Protein AF-A0A7W1LPQ9-F1 (afdb_monomer)

Foldseek 3Di:
DPLLLQDDPVLLVPDPVSVVLVVLCVVLVVLVVQLSVLLRDVQLVVLLVVCLVVVHHSCLSRQCVQCVDPSNVVQCPDDPSVVSVVVSSLVSSQSSVVSVQKHWPPDKDANPPHDRGGIHTHIDHHCDVVNVVVVVVVVVVVVVVVQDPVNVVVVVVVVVVVVVVVCVVVVHDD

Secondary structure (DSSP, 8-state):
---TT---HHHHHH-TTTGGGHHHHHTTHHHHHHHHHHHHSHHHHHHHHHHHHTTS-THHHHHHHHHHSHHHHHHHTSSHHHHHHHHHHHHHHHHHHHHTTEEEEEEEEE-TT-SS-SEEEEEEEPPPHHHHHHHHHHHHHHHHHHS-HHHHHHHHHHHHHHHHHHHHHTT---

Sequence (174 aa):
MSDTSLLTREDFDTDTHAAKYRSTLDGHSIATGRLIEILNEPANEQRLIDAEIDGRPALAGVVRAVEGDDAIREILETGLAGHRFRQAVGVAVRLKMERLGWATTGTKGSVRGAGHFKKAERYARRATDVDESARARAALDAVLRIGDEDERDRTGRQLMTALADTRRREGRPF

Nearest PDB structures (foldseek):
  7kmt-assembly1_J  TM=3.743E-01  e=7.401E+00  Saccharomyces cerevisiae
  7w56-assembly1_R  TM=2.170E-01  e=4.427E+00  Homo sapiens

Solvent-accessible surface area (backbone atoms only — not comparable to full-atom values): 9612 Å² total; per-residue (Å²): 131,83,69,72,56,61,59,55,73,62,58,44,76,70,34,78,82,39,52,86,38,42,70,60,40,65,77,34,47,68,32,43,50,52,50,42,52,51,61,54,35,68,72,35,43,51,26,26,53,50,20,36,75,73,75,36,12,30,60,49,41,36,42,63,62,52,61,62,36,66,65,39,32,62,43,59,73,38,69,72,66,12,54,51,46,54,51,44,52,54,49,50,52,49,54,36,40,43,47,69,45,31,38,78,67,90,43,70,34,64,26,72,94,49,95,87,47,63,61,36,59,29,62,42,74,52,77,47,71,64,58,51,51,49,50,53,49,52,50,52,56,48,56,66,62,69,53,51,70,69,54,52,53,49,52,51,51,52,50,54,50,52,50,52,52,51,31,55,75,70,73,42,88,133

Radius of gyration: 27.59 Å; Cα contacts (8 Å, |Δi|>4): 197; chains: 1; bounding box: 49×52×78 Å

pLDDT: mean 87.94, std 12.02, range [38.97, 98.38]

Structure (mmCIF, N/CA/C/O backbone):
data_AF-A0A7W1LPQ9-F1
#
_entry.id   AF-A0A7W1LPQ9-F1
#
loop_
_atom_site.group_PDB
_atom_site.id
_atom_site.type_symbol
_atom_site.label_atom_id
_atom_site.label_alt_id
_atom_site.label_comp_id
_atom_site.label_asym_id
_atom_site.label_entity_id
_atom_site.label_seq_id
_atom_site.pdbx_PDB_ins_code
_atom_site.Cartn_x
_atom_site.Cartn_y
_atom_site.Cartn_z
_atom_site.occupancy
_atom_site.B_iso_or_equiv
_atom_site.auth_seq_id
_atom_site.auth_comp_id
_atom_site.auth_asym_id
_atom_site.auth_atom_id
_atom_site.pdbx_PDB_model_num
ATOM 1 N N . MET A 1 1 ? -16.172 15.683 -6.483 1.00 38.97 1 MET A N 1
ATOM 2 C CA . MET A 1 1 ? -15.668 15.101 -5.223 1.00 38.97 1 MET A CA 1
ATOM 3 C C . MET A 1 1 ? -14.478 14.252 -5.608 1.00 38.97 1 MET A C 1
ATOM 5 O O . MET A 1 1 ? -14.677 13.302 -6.351 1.00 38.97 1 MET A O 1
ATOM 9 N N . SER A 1 2 ? -13.260 14.658 -5.253 1.00 45.66 2 SER A N 1
ATOM 10 C CA . SER A 1 2 ? -12.079 13.832 -5.519 1.00 45.66 2 SER A CA 1
ATOM 11 C C . SER A 1 2 ? -12.202 12.554 -4.699 1.00 45.66 2 SER A C 1
ATOM 13 O O . SER A 1 2 ? -12.493 12.628 -3.506 1.00 45.66 2 SER A O 1
ATOM 15 N N . ASP A 1 3 ? -12.051 11.402 -5.341 1.00 67.50 3 ASP A N 1
ATOM 16 C CA . ASP A 1 3 ? -12.077 10.116 -4.657 1.00 67.50 3 ASP A CA 1
ATOM 17 C C . ASP A 1 3 ? -10.834 10.011 -3.764 1.00 67.50 3 ASP A C 1
ATOM 19 O O . ASP A 1 3 ? -9.711 9.80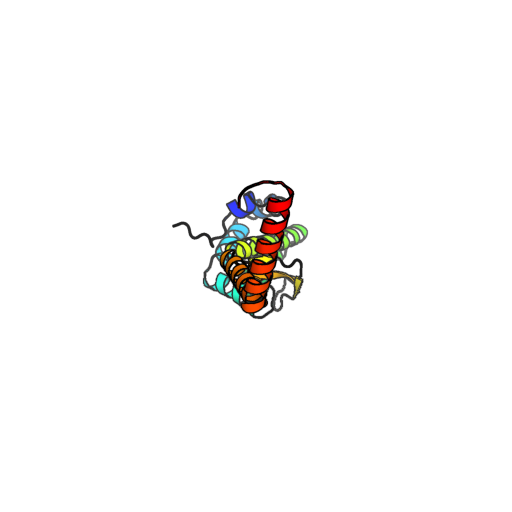5 -4.229 1.00 67.50 3 ASP A O 1
ATOM 23 N N . THR A 1 4 ? -11.027 10.230 -2.464 1.00 74.81 4 THR A N 1
ATOM 24 C CA . THR A 1 4 ? -9.950 10.245 -1.471 1.00 74.81 4 THR A CA 1
ATOM 25 C C . THR A 1 4 ? -9.262 8.879 -1.352 1.00 74.81 4 THR A C 1
ATOM 27 O O . THR A 1 4 ? -8.176 8.817 -0.787 1.00 74.81 4 THR A O 1
ATOM 30 N N . SER A 1 5 ? -9.801 7.799 -1.925 1.00 85.25 5 SER A N 1
ATOM 31 C CA . SER A 1 5 ? -9.173 6.472 -1.901 1.00 85.25 5 SER A CA 1
ATOM 32 C C . SER A 1 5 ? -8.054 6.287 -2.939 1.00 85.25 5 SER A C 1
ATOM 34 O O . SER A 1 5 ? -7.235 5.374 -2.793 1.00 85.25 5 SER A O 1
ATOM 36 N N . LEU A 1 6 ? -7.993 7.129 -3.978 1.00 92.88 6 LEU A N 1
ATOM 37 C CA . LEU A 1 6 ? -7.061 6.949 -5.093 1.00 92.88 6 LEU A CA 1
ATOM 38 C C . LEU A 1 6 ? -5.620 7.252 -4.684 1.00 92.88 6 LEU A C 1
ATOM 40 O O . LEU A 1 6 ? -5.315 8.341 -4.203 1.00 92.88 6 LEU A O 1
ATOM 44 N N . LEU A 1 7 ? -4.733 6.291 -4.928 1.00 94.81 7 LEU A N 1
ATOM 45 C CA . LEU A 1 7 ? -3.292 6.471 -4.831 1.00 94.81 7 LEU A CA 1
ATOM 46 C C . LEU A 1 7 ? -2.792 7.242 -6.056 1.00 94.81 7 LEU A C 1
ATOM 48 O O . LEU A 1 7 ? -3.156 6.944 -7.190 1.00 94.81 7 LEU A O 1
ATOM 52 N N . THR A 1 8 ? -1.914 8.205 -5.850 1.00 94.50 8 THR A N 1
ATOM 53 C CA . THR A 1 8 ? -1.359 9.067 -6.892 1.00 94.50 8 THR A CA 1
ATOM 54 C C . THR A 1 8 ? 0.161 9.098 -6.809 1.00 94.50 8 THR A C 1
ATOM 56 O O . THR A 1 8 ? 0.765 8.634 -5.841 1.00 94.50 8 THR A O 1
ATOM 59 N N . ARG A 1 9 ? 0.810 9.667 -7.831 1.00 92.00 9 ARG A N 1
ATOM 60 C CA . ARG A 1 9 ? 2.255 9.921 -7.776 1.00 92.00 9 ARG A CA 1
ATOM 61 C C . ARG A 1 9 ? 2.610 10.897 -6.651 1.00 92.00 9 ARG A C 1
ATOM 63 O O . ARG A 1 9 ? 3.589 10.676 -5.947 1.00 92.00 9 ARG A O 1
ATOM 70 N N . GLU A 1 10 ? 1.773 11.908 -6.452 1.00 91.44 10 GLU A N 1
ATOM 71 C CA . GLU A 1 10 ? 1.942 12.933 -5.423 1.00 91.44 10 GLU A CA 1
ATOM 72 C C . GLU A 1 10 ? 1.985 12.344 -4.003 1.00 91.44 10 GLU A C 1
ATOM 74 O O . GLU A 1 10 ? 2.750 12.818 -3.163 1.00 91.44 10 GLU A O 1
ATOM 79 N N . ASP A 1 11 ? 1.264 11.249 -3.738 1.00 91.81 11 ASP A N 1
ATOM 80 C CA . ASP A 1 11 ? 1.348 10.543 -2.450 1.00 91.81 11 ASP A CA 1
ATOM 81 C C . ASP A 1 11 ? 2.775 10.051 -2.146 1.00 91.81 11 ASP A C 1
ATOM 83 O O . ASP A 1 11 ? 3.241 10.120 -1.010 1.00 91.81 11 ASP A O 1
ATOM 87 N N . PHE A 1 12 ? 3.522 9.602 -3.160 1.00 89.81 12 PHE A N 1
ATOM 88 C CA . PHE A 1 12 ? 4.931 9.229 -2.980 1.00 89.81 12 PHE A CA 1
ATOM 89 C C . PHE A 1 12 ? 5.838 10.450 -2.806 1.00 89.81 12 PHE A C 1
ATOM 91 O O . PHE A 1 12 ? 6.867 10.376 -2.128 1.00 89.81 12 PHE A O 1
ATOM 98 N N . ASP A 1 13 ? 5.477 11.568 -3.432 1.00 87.69 13 ASP A N 1
ATOM 99 C CA . ASP A 1 13 ? 6.248 12.807 -3.375 1.00 87.69 13 ASP A CA 1
ATOM 100 C C . ASP A 1 13 ? 6.014 13.611 -2.093 1.00 87.69 13 ASP A C 1
ATOM 102 O O . ASP A 1 13 ? 6.819 14.476 -1.743 1.00 87.69 13 ASP A O 1
ATOM 106 N N . THR A 1 14 ? 4.958 13.307 -1.353 1.00 90.38 14 THR A N 1
ATOM 107 C CA . THR A 1 14 ? 4.657 13.941 -0.065 1.00 90.38 14 THR A CA 1
ATOM 108 C C . THR A 1 14 ? 5.041 13.057 1.121 1.00 90.38 14 THR A C 1
ATOM 110 O O . THR A 1 14 ? 5.322 13.572 2.202 1.00 90.38 14 THR A O 1
ATOM 113 N N . ASP A 1 15 ? 5.160 11.740 0.927 1.00 92.56 15 ASP A N 1
ATOM 114 C CA . ASP A 1 15 ? 5.539 10.814 1.992 1.00 92.56 15 ASP A CA 1
ATOM 115 C C . ASP A 1 15 ? 7.060 10.780 2.263 1.00 92.56 15 ASP A C 1
ATOM 117 O O . ASP A 1 15 ? 7.893 10.433 1.415 1.00 92.56 15 ASP A O 1
ATOM 121 N N . THR A 1 16 ? 7.434 11.084 3.509 1.00 89.94 16 THR A N 1
ATOM 122 C CA . THR A 1 16 ? 8.832 11.110 3.971 1.00 89.94 16 THR A CA 1
ATOM 123 C C . THR A 1 16 ? 9.517 9.747 3.855 1.00 89.94 16 THR A C 1
ATOM 125 O O . THR A 1 16 ? 10.710 9.668 3.556 1.00 89.94 16 THR A O 1
ATOM 128 N N . HIS A 1 17 ? 8.790 8.646 4.067 1.00 86.94 17 HIS A N 1
ATOM 129 C CA . HIS A 1 17 ? 9.361 7.306 3.963 1.00 86.94 17 HIS A CA 1
ATOM 130 C C . HIS A 1 17 ? 9.505 6.864 2.492 1.00 86.94 17 HIS A C 1
ATOM 132 O O . HIS A 1 17 ? 10.407 6.086 2.170 1.00 86.94 17 HIS A O 1
ATOM 138 N N . ALA A 1 18 ? 8.659 7.346 1.587 1.00 89.38 18 ALA A N 1
ATOM 139 C CA . ALA A 1 18 ? 8.718 7.094 0.154 1.00 89.38 18 ALA A CA 1
ATOM 140 C C . ALA A 1 18 ? 9.873 7.849 -0.516 1.00 89.38 18 ALA A C 1
ATOM 142 O O . ALA A 1 18 ? 10.412 7.366 -1.512 1.00 89.38 18 ALA A O 1
ATOM 143 N N . ALA A 1 19 ? 10.317 8.971 0.065 1.00 89.31 19 ALA A N 1
ATOM 144 C CA . ALA A 1 19 ? 11.381 9.820 -0.473 1.00 89.31 19 ALA A CA 1
ATOM 145 C C . ALA A 1 19 ? 12.651 9.048 -0.884 1.00 89.31 19 ALA A C 1
ATOM 147 O O . ALA A 1 19 ? 13.193 9.268 -1.967 1.00 89.31 19 ALA A O 1
ATOM 148 N N . LYS A 1 20 ? 13.088 8.069 -0.080 1.00 92.44 20 LYS A N 1
ATOM 149 C CA . LYS A 1 20 ? 14.278 7.240 -0.375 1.00 92.44 20 LYS A CA 1
ATOM 150 C C . LYS A 1 20 ? 14.133 6.316 -1.593 1.00 92.44 20 LYS A C 1
ATOM 152 O O . LYS A 1 20 ? 15.133 5.773 -2.056 1.00 92.44 20 LYS A O 1
ATOM 157 N N . TYR A 1 21 ? 12.916 6.120 -2.097 1.00 93.56 21 TYR A N 1
ATOM 158 C CA . TYR A 1 21 ? 12.627 5.278 -3.258 1.00 93.56 21 TYR A CA 1
ATOM 159 C C . TYR A 1 21 ? 12.305 6.079 -4.520 1.00 93.56 21 TYR A C 1
ATOM 161 O O . TYR A 1 21 ? 12.141 5.466 -5.573 1.00 93.56 21 TYR A O 1
ATOM 169 N N . ARG A 1 22 ? 12.262 7.419 -4.459 1.00 90.31 22 ARG A N 1
ATOM 170 C CA . ARG A 1 22 ? 11.906 8.257 -5.618 1.00 90.31 22 ARG A CA 1
ATOM 171 C C . ARG A 1 22 ? 12.765 7.971 -6.834 1.00 90.31 22 ARG A C 1
ATOM 173 O O . ARG A 1 22 ? 12.212 7.612 -7.858 1.00 90.31 22 ARG A O 1
ATOM 180 N N . SER A 1 23 ? 14.088 7.946 -6.677 1.00 91.06 23 SER A N 1
ATOM 181 C CA . SER A 1 23 ? 15.009 7.632 -7.779 1.00 91.06 23 SER A CA 1
ATOM 182 C C . SER A 1 23 ? 14.766 6.259 -8.411 1.00 91.06 23 SER A C 1
ATOM 184 O O . SER A 1 23 ? 14.962 6.088 -9.608 1.00 91.06 23 SER A O 1
ATOM 186 N N . THR A 1 24 ? 14.317 5.276 -7.622 1.00 93.88 24 THR A N 1
ATOM 187 C CA . THR A 1 24 ? 13.944 3.951 -8.141 1.00 93.88 24 THR A CA 1
ATOM 188 C C . THR A 1 24 ? 12.636 4.024 -8.922 1.00 93.88 24 THR A C 1
ATOM 190 O O . THR A 1 24 ? 12.531 3.431 -9.985 1.00 93.88 24 THR A O 1
ATOM 193 N N . LEU A 1 25 ? 11.647 4.761 -8.418 1.00 92.50 25 LEU A N 1
ATOM 194 C CA . LEU A 1 25 ? 10.365 4.929 -9.096 1.00 92.50 25 LEU A CA 1
ATOM 195 C C . LEU A 1 25 ? 10.496 5.781 -10.374 1.00 92.50 25 LEU A C 1
ATOM 197 O O . LEU A 1 25 ? 9.919 5.434 -11.398 1.00 92.50 25 LEU A O 1
ATOM 201 N N . ASP A 1 26 ? 11.297 6.848 -10.342 1.00 92.69 26 ASP A N 1
ATOM 202 C CA . ASP A 1 26 ? 11.568 7.723 -11.490 1.00 92.69 26 ASP A CA 1
ATOM 203 C C . ASP A 1 26 ? 12.339 6.980 -12.586 1.00 92.69 26 ASP A C 1
ATOM 205 O O . ASP A 1 26 ? 11.993 7.071 -13.762 1.00 92.69 26 ASP A O 1
ATOM 209 N N . GLY A 1 27 ? 13.341 6.179 -12.199 1.00 93.69 27 GLY A N 1
ATOM 210 C CA . GLY A 1 27 ? 14.086 5.319 -13.124 1.00 93.69 27 GLY A CA 1
ATOM 211 C C . GLY A 1 27 ? 13.242 4.208 -13.759 1.00 93.69 27 GLY A C 1
ATOM 212 O O . GLY A 1 27 ? 13.665 3.604 -14.741 1.00 93.69 27 GLY A O 1
ATOM 213 N N . HIS A 1 28 ? 12.043 3.958 -13.225 1.00 95.38 28 HIS A N 1
ATOM 214 C CA . HIS A 1 28 ? 11.115 2.922 -13.665 1.00 95.38 28 HIS A CA 1
ATOM 215 C C . HIS A 1 28 ? 9.678 3.462 -13.746 1.00 95.38 28 HIS A C 1
ATOM 217 O O . HIS A 1 28 ? 8.742 2.905 -13.163 1.00 95.38 28 HIS A O 1
ATOM 223 N N . SER A 1 29 ? 9.500 4.578 -14.456 1.00 94.75 29 SER A N 1
ATOM 224 C CA . SER A 1 29 ? 8.229 5.310 -14.521 1.00 94.75 29 SER A CA 1
ATOM 225 C C . SER A 1 29 ? 7.066 4.475 -15.070 1.00 94.75 29 SER A C 1
ATOM 227 O O . SER A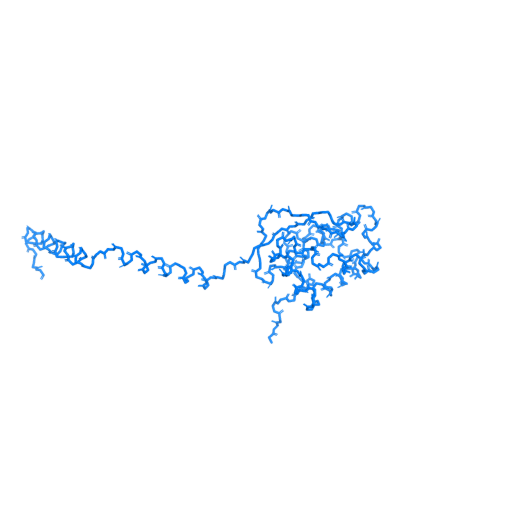 1 29 ? 5.966 4.549 -14.527 1.00 94.75 29 SER A O 1
ATOM 229 N N . ILE A 1 30 ? 7.311 3.623 -16.075 1.00 96.69 30 ILE A N 1
ATOM 230 C CA . ILE A 1 30 ? 6.293 2.726 -16.651 1.00 96.69 30 ILE A CA 1
ATOM 231 C C . ILE A 1 30 ? 5.768 1.762 -15.582 1.00 96.69 30 ILE A C 1
ATOM 233 O O . ILE A 1 30 ? 4.574 1.748 -15.296 1.00 96.69 30 ILE A O 1
ATOM 237 N N . ALA A 1 31 ? 6.652 1.006 -14.931 1.00 97.19 31 ALA A N 1
ATOM 238 C CA . ALA A 1 31 ? 6.260 0.059 -13.888 1.00 97.19 31 ALA A CA 1
ATOM 239 C C . ALA A 1 31 ? 5.637 0.747 -12.666 1.00 97.19 31 ALA A C 1
ATOM 241 O O . ALA A 1 31 ? 4.731 0.205 -12.037 1.00 97.19 31 ALA A O 1
ATOM 242 N N . THR A 1 32 ? 6.088 1.960 -12.345 1.00 96.94 32 THR A N 1
ATOM 243 C CA . THR A 1 32 ? 5.478 2.788 -11.299 1.00 96.94 32 THR A CA 1
ATOM 244 C C . THR A 1 32 ? 4.040 3.167 -11.654 1.00 96.94 32 THR A C 1
ATOM 246 O O . THR A 1 32 ? 3.157 3.038 -10.808 1.00 96.94 32 THR A O 1
ATOM 249 N N . GLY A 1 33 ? 3.787 3.590 -12.896 1.00 97.44 33 GLY A N 1
ATOM 250 C CA . GLY A 1 33 ? 2.439 3.878 -13.389 1.00 97.44 33 GLY A CA 1
ATOM 251 C C . GLY A 1 33 ? 1.535 2.650 -13.302 1.00 97.44 33 GLY A C 1
ATOM 252 O O . GLY A 1 33 ? 0.467 2.716 -12.696 1.00 97.44 33 GLY A O 1
ATOM 253 N N . ARG A 1 34 ? 2.020 1.498 -13.781 1.00 98.31 34 ARG A N 1
ATOM 254 C CA . ARG A 1 34 ? 1.302 0.215 -13.702 1.00 98.31 34 ARG A CA 1
ATOM 255 C C . ARG A 1 34 ? 0.991 -0.203 -12.269 1.00 98.31 34 ARG A C 1
ATOM 257 O O . ARG A 1 34 ? -0.115 -0.650 -11.989 1.00 98.31 34 ARG A O 1
ATOM 264 N N . LEU A 1 35 ? 1.925 -0.012 -11.338 1.00 98.25 35 LEU A N 1
ATOM 265 C CA . LEU A 1 35 ? 1.697 -0.295 -9.921 1.00 98.25 35 LEU A CA 1
ATOM 266 C C . LEU A 1 35 ? 0.563 0.566 -9.346 1.00 98.25 35 LEU A C 1
ATOM 268 O O . LEU A 1 35 ? -0.291 0.045 -8.632 1.00 98.25 35 LEU A O 1
ATOM 272 N N . ILE A 1 36 ? 0.549 1.867 -9.648 1.00 97.75 36 ILE A N 1
ATOM 273 C CA . ILE A 1 36 ? -0.509 2.781 -9.195 1.00 97.75 36 ILE A CA 1
ATOM 274 C C . ILE A 1 36 ? -1.860 2.378 -9.800 1.00 97.75 36 ILE A C 1
ATOM 276 O O . ILE A 1 36 ? -2.849 2.303 -9.075 1.00 97.75 36 ILE A O 1
ATOM 280 N N . GLU A 1 37 ? -1.898 2.063 -11.097 1.00 97.94 37 GLU A N 1
ATOM 281 C CA . GLU A 1 37 ? -3.103 1.579 -11.781 1.00 97.94 37 GLU A CA 1
ATOM 282 C C . GLU A 1 37 ? -3.644 0.295 -11.139 1.00 97.94 37 GLU A C 1
ATOM 284 O O . GLU A 1 37 ? -4.822 0.237 -10.790 1.00 97.94 37 GLU A O 1
ATOM 289 N N . ILE A 1 38 ? -2.782 -0.700 -10.900 1.00 98.38 38 ILE A N 1
ATOM 290 C CA . ILE A 1 38 ? -3.155 -1.959 -10.237 1.00 98.38 38 ILE A CA 1
ATOM 291 C C . ILE A 1 38 ? -3.755 -1.687 -8.857 1.00 98.38 38 ILE A C 1
ATOM 293 O O . ILE A 1 38 ? -4.788 -2.261 -8.523 1.00 98.38 38 ILE A O 1
ATOM 297 N N . LEU A 1 39 ? -3.137 -0.822 -8.048 1.00 97.88 39 LEU A N 1
ATOM 298 C CA . LEU A 1 39 ? -3.610 -0.528 -6.690 1.00 97.88 39 LEU A CA 1
ATOM 299 C C . LEU A 1 39 ? -4.895 0.312 -6.656 1.00 97.88 39 LEU A C 1
ATOM 301 O O . LEU A 1 39 ? -5.578 0.316 -5.633 1.00 97.88 39 LEU A O 1
ATOM 305 N N . ASN A 1 40 ? -5.226 1.007 -7.743 1.00 97.69 40 ASN A N 1
ATOM 306 C CA . ASN A 1 40 ? -6.456 1.787 -7.876 1.00 97.69 40 ASN A CA 1
ATOM 307 C C . ASN A 1 40 ? -7.593 1.038 -8.570 1.00 97.69 40 ASN A C 1
ATOM 309 O O . ASN A 1 40 ? -8.716 1.536 -8.591 1.00 97.69 40 ASN A O 1
ATOM 313 N N . GLU A 1 41 ? -7.341 -0.146 -9.127 1.00 97.44 41 GLU A N 1
ATOM 314 C CA . GLU A 1 41 ? -8.408 -0.981 -9.663 1.00 97.44 41 GLU A CA 1
ATOM 315 C C . GLU A 1 41 ? -9.350 -1.417 -8.520 1.00 97.44 41 GLU A C 1
ATOM 317 O O . GLU A 1 41 ? -8.881 -2.043 -7.562 1.00 97.44 41 GLU A O 1
ATOM 322 N N . PRO A 1 42 ? -10.675 -1.170 -8.609 1.00 95.62 42 PRO A N 1
ATOM 323 C CA . PRO A 1 42 ? -11.608 -1.471 -7.517 1.00 95.62 42 PRO A CA 1
ATOM 324 C C . PRO A 1 42 ? -11.570 -2.933 -7.054 1.00 95.62 42 PRO A C 1
ATOM 326 O O . PRO A 1 42 ? -11.674 -3.230 -5.865 1.00 95.62 42 PRO A O 1
ATOM 329 N N . ALA A 1 43 ? -11.357 -3.867 -7.986 1.00 96.25 43 ALA A N 1
ATOM 330 C CA . ALA A 1 43 ? -11.219 -5.283 -7.662 1.00 96.25 43 ALA A CA 1
ATOM 331 C C . ALA A 1 43 ? -9.969 -5.573 -6.812 1.00 96.25 43 ALA A C 1
ATOM 333 O O . ALA A 1 43 ? -10.004 -6.438 -5.939 1.00 96.25 43 ALA A O 1
ATOM 334 N N . ASN A 1 44 ? -8.862 -4.867 -7.048 1.00 97.69 44 ASN A N 1
ATOM 335 C CA . ASN A 1 44 ? -7.632 -5.028 -6.273 1.00 97.69 44 ASN A CA 1
ATOM 336 C C . ASN A 1 44 ? -7.717 -4.316 -4.926 1.00 97.69 44 ASN A C 1
ATOM 338 O O . ASN A 1 44 ? -7.234 -4.860 -3.936 1.00 97.69 44 ASN A O 1
ATOM 342 N N . GLU A 1 45 ? -8.381 -3.163 -4.864 1.00 96.69 45 GLU A N 1
ATOM 343 C CA . GLU A 1 45 ? -8.696 -2.492 -3.604 1.00 96.69 45 GLU A CA 1
ATOM 344 C C . GLU A 1 45 ? -9.458 -3.419 -2.653 1.00 96.69 45 GLU A C 1
ATOM 346 O O . GLU A 1 45 ? -9.029 -3.633 -1.516 1.00 96.69 45 GLU A O 1
ATOM 351 N N . GLN A 1 46 ? -10.530 -4.047 -3.142 1.00 96.81 46 GLN A N 1
ATOM 352 C CA . GLN A 1 46 ? -11.290 -4.998 -2.339 1.00 96.81 46 GLN A CA 1
ATOM 353 C C . GLN A 1 46 ? -10.418 -6.181 -1.894 1.00 96.81 46 GLN A C 1
ATOM 355 O O . GLN A 1 46 ? -10.446 -6.562 -0.728 1.00 96.81 46 GLN A O 1
ATOM 360 N N . ARG A 1 47 ? -9.555 -6.711 -2.773 1.00 97.81 47 ARG A N 1
ATOM 361 C CA . ARG A 1 47 ? -8.630 -7.805 -2.417 1.00 97.81 47 ARG A CA 1
ATOM 362 C C . ARG A 1 47 ? -7.612 -7.419 -1.340 1.00 97.81 47 ARG A C 1
ATOM 364 O O . ARG A 1 47 ? -7.242 -8.285 -0.548 1.00 97.81 47 ARG A O 1
ATOM 371 N N . LEU A 1 48 ? -7.133 -6.170 -1.308 1.00 97.25 48 LEU A N 1
ATOM 372 C CA . LEU A 1 48 ? -6.253 -5.678 -0.236 1.00 97.25 48 LEU A CA 1
ATOM 373 C C . LEU A 1 48 ? -6.971 -5.738 1.119 1.00 97.25 48 LEU A C 1
ATOM 375 O O . LEU A 1 48 ? -6.402 -6.219 2.100 1.00 97.25 48 LEU A O 1
ATOM 379 N N . ILE A 1 49 ? -8.223 -5.272 1.146 1.00 96.50 49 ILE A N 1
ATOM 380 C CA . ILE A 1 49 ? -9.083 -5.253 2.333 1.00 96.50 49 ILE A CA 1
ATOM 381 C C . ILE A 1 49 ? -9.397 -6.679 2.796 1.00 96.50 49 ILE A C 1
ATOM 383 O O . ILE A 1 49 ? -9.165 -7.011 3.960 1.00 96.50 49 ILE A O 1
ATOM 387 N N . ASP A 1 50 ? -9.869 -7.530 1.885 1.00 97.25 50 ASP A N 1
ATOM 388 C CA . ASP A 1 50 ? -10.244 -8.915 2.178 1.00 97.25 50 ASP A CA 1
ATOM 389 C C . ASP A 1 50 ? -9.057 -9.707 2.729 1.00 97.25 50 ASP A C 1
ATOM 391 O O . ASP A 1 50 ? -9.205 -10.476 3.676 1.00 97.25 50 ASP A O 1
ATOM 395 N N . ALA A 1 51 ? -7.851 -9.484 2.193 1.00 96.62 51 ALA A N 1
ATOM 396 C CA . ALA A 1 51 ? -6.652 -10.139 2.697 1.00 96.62 51 ALA A CA 1
ATOM 397 C C . ALA A 1 51 ? -6.422 -9.850 4.189 1.00 96.62 51 ALA A C 1
ATOM 399 O O . ALA A 1 51 ? -6.159 -10.792 4.939 1.00 96.62 51 ALA A O 1
ATOM 400 N N . GLU A 1 52 ? -6.561 -8.596 4.633 1.00 96.12 52 GLU A N 1
ATOM 401 C CA . GLU A 1 52 ? -6.395 -8.249 6.051 1.00 96.12 52 GLU A CA 1
ATOM 402 C C . GLU A 1 52 ? -7.522 -8.782 6.932 1.00 96.12 52 GLU A C 1
ATOM 404 O O . GLU A 1 52 ? -7.244 -9.275 8.030 1.00 96.12 52 GLU A O 1
ATOM 409 N N . ILE A 1 53 ? -8.766 -8.749 6.444 1.00 95.25 53 ILE A N 1
ATOM 410 C CA . ILE A 1 53 ? -9.919 -9.356 7.128 1.00 95.25 53 ILE A CA 1
ATOM 411 C C . ILE A 1 53 ? -9.689 -10.862 7.333 1.00 95.25 53 ILE A C 1
ATOM 413 O O . ILE A 1 53 ? -9.927 -11.379 8.423 1.00 95.25 53 ILE A O 1
ATOM 417 N N . ASP A 1 54 ? -9.118 -11.543 6.338 1.00 96.00 54 ASP A N 1
ATOM 418 C CA . ASP A 1 54 ? -8.762 -12.967 6.383 1.00 96.00 54 ASP A CA 1
ATOM 419 C C . ASP A 1 54 ? -7.491 -13.270 7.200 1.00 96.00 54 ASP A C 1
ATOM 421 O O . ASP A 1 54 ? -6.989 -14.399 7.205 1.00 96.00 54 ASP A O 1
ATOM 425 N N . GLY A 1 55 ? -6.896 -12.274 7.858 1.00 94.06 55 GLY A N 1
ATOM 426 C CA . GLY A 1 55 ? -5.701 -12.471 8.672 1.00 94.06 55 GLY A CA 1
ATOM 427 C C . GLY A 1 55 ? -4.401 -12.627 7.871 1.00 94.06 55 GLY A C 1
ATOM 428 O O . GLY A 1 55 ? -3.408 -13.131 8.408 1.00 94.06 55 GLY A O 1
ATOM 429 N N . ARG A 1 56 ? -4.371 -12.190 6.609 1.00 96.00 56 ARG A N 1
ATOM 430 C CA . ARG A 1 56 ? -3.197 -12.193 5.720 1.00 96.00 56 ARG A CA 1
ATOM 431 C C . ARG A 1 56 ? -2.714 -10.753 5.477 1.00 96.00 56 ARG A C 1
ATOM 433 O O . ARG A 1 56 ? -3.514 -9.834 5.539 1.00 96.00 56 ARG A O 1
ATOM 440 N N . PRO A 1 57 ? -1.422 -10.521 5.183 1.00 97.31 57 PRO A N 1
ATOM 441 C CA . PRO A 1 57 ? -0.963 -9.191 4.781 1.00 97.31 57 PRO A CA 1
ATOM 442 C C . PRO A 1 57 ? -1.707 -8.671 3.554 1.00 97.31 57 PRO A C 1
ATOM 444 O O . PRO A 1 57 ? -1.870 -9.431 2.598 1.00 97.31 57 PRO A O 1
ATOM 447 N N . ALA A 1 58 ? -2.037 -7.379 3.527 1.00 97.50 58 ALA A N 1
ATOM 448 C CA . ALA A 1 58 ? -2.755 -6.736 2.422 1.00 97.50 58 ALA A CA 1
ATOM 449 C C . ALA A 1 58 ? -2.136 -7.050 1.048 1.00 97.50 58 ALA A C 1
ATOM 451 O O . ALA A 1 58 ? -2.835 -7.456 0.121 1.00 97.50 58 ALA A O 1
ATOM 452 N N . LEU A 1 59 ? -0.800 -6.977 0.931 1.00 97.88 59 LEU A N 1
ATOM 453 C CA . LEU A 1 59 ? -0.083 -7.288 -0.315 1.00 97.88 59 LEU A CA 1
ATOM 454 C C . LEU A 1 59 ? -0.425 -8.685 -0.866 1.00 97.88 59 LEU A C 1
ATOM 456 O O . LEU A 1 59 ? -0.430 -8.870 -2.079 1.00 97.88 59 LEU A O 1
ATOM 460 N N . ALA A 1 60 ? -0.753 -9.664 -0.017 1.00 97.50 60 ALA A N 1
ATOM 461 C CA . ALA A 1 60 ? -1.143 -11.000 -0.466 1.00 97.50 60 ALA A CA 1
ATOM 462 C C . ALA A 1 60 ? -2.426 -11.011 -1.313 1.00 97.50 60 ALA A C 1
ATOM 464 O O . ALA A 1 60 ? -2.600 -11.929 -2.113 1.00 97.50 60 ALA A O 1
ATOM 465 N N . GLY A 1 61 ? -3.296 -10.007 -1.171 1.00 96.88 61 GLY A N 1
ATOM 466 C CA . GLY A 1 61 ? -4.493 -9.846 -1.998 1.00 96.88 61 GLY A CA 1
ATOM 467 C C . GLY A 1 61 ? -4.187 -9.466 -3.448 1.00 96.88 61 GLY A C 1
ATOM 468 O O . GLY A 1 61 ? -4.908 -9.874 -4.356 1.00 96.88 61 GLY A O 1
ATOM 469 N N . VAL A 1 62 ? -3.089 -8.743 -3.685 1.00 97.38 62 VAL A N 1
ATOM 470 C CA . VAL A 1 62 ? -2.763 -8.168 -5.006 1.00 97.38 62 VAL A CA 1
ATOM 471 C C . VAL A 1 62 ? -1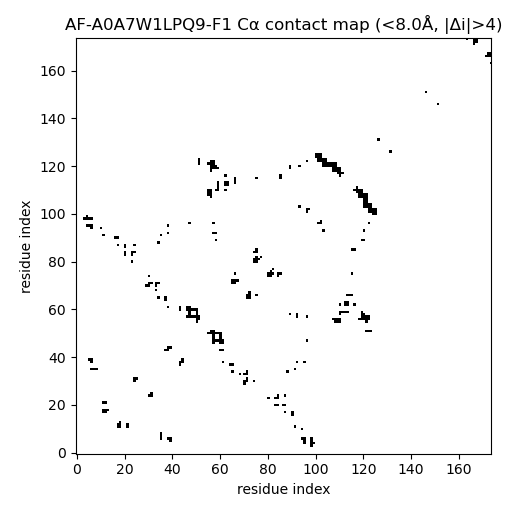.454 -8.679 -5.596 1.00 97.38 62 VAL A C 1
ATOM 473 O O . VAL A 1 62 ? -1.134 -8.364 -6.738 1.00 97.38 62 VAL A O 1
ATOM 476 N N . VAL A 1 63 ? -0.694 -9.498 -4.865 1.00 97.06 63 VAL A N 1
ATOM 477 C CA . VAL A 1 63 ? 0.652 -9.917 -5.284 1.00 97.06 63 VAL A CA 1
ATOM 478 C C . VAL A 1 63 ? 0.678 -10.603 -6.651 1.00 97.06 63 VAL A C 1
ATOM 480 O O . VAL A 1 63 ? 1.615 -10.399 -7.411 1.00 97.06 63 VAL A O 1
ATOM 483 N N . ARG A 1 64 ? -0.377 -11.346 -7.011 1.00 96.25 64 ARG A N 1
ATOM 484 C CA . ARG A 1 64 ? -0.499 -11.964 -8.340 1.00 96.25 64 ARG A CA 1
ATOM 485 C C . ARG A 1 64 ? -0.703 -10.943 -9.457 1.00 96.25 64 ARG A C 1
ATOM 487 O O . ARG A 1 64 ? -0.179 -11.151 -10.540 1.00 96.25 64 ARG A O 1
ATOM 494 N N . ALA A 1 65 ? -1.449 -9.867 -9.205 1.00 97.12 65 ALA A N 1
ATOM 495 C CA . ALA A 1 65 ? -1.616 -8.789 -10.178 1.00 97.12 65 ALA A CA 1
ATOM 496 C C . ALA A 1 65 ? -0.295 -8.028 -10.365 1.00 97.12 65 ALA A C 1
ATOM 498 O O . ALA A 1 65 ? 0.111 -7.766 -11.490 1.00 97.12 65 ALA A O 1
ATOM 499 N N . VAL A 1 66 ? 0.418 -7.766 -9.263 1.00 97.62 66 VAL A N 1
ATOM 500 C CA . VAL A 1 66 ? 1.724 -7.089 -9.275 1.00 97.62 66 VAL A CA 1
ATOM 501 C C . VAL A 1 66 ? 2.791 -7.915 -10.001 1.00 97.62 66 VAL A C 1
ATOM 503 O O . VAL A 1 66 ? 3.469 -7.390 -10.872 1.00 97.62 66 VAL A O 1
ATOM 506 N N . GLU A 1 67 ? 2.954 -9.199 -9.668 1.00 96.81 67 GLU A N 1
ATOM 507 C CA . GLU A 1 67 ? 3.948 -10.073 -10.322 1.00 96.81 67 GLU A CA 1
ATOM 508 C C . GLU A 1 67 ? 3.521 -10.510 -11.739 1.00 96.81 67 GLU A C 1
ATOM 510 O O . GLU A 1 67 ? 4.349 -10.950 -12.539 1.00 96.81 67 GLU A O 1
ATOM 515 N N . GLY A 1 68 ? 2.226 -10.402 -12.050 1.00 96.81 68 GLY A N 1
ATOM 516 C CA . GLY A 1 68 ? 1.662 -10.743 -13.352 1.00 96.81 68 GLY A CA 1
ATOM 517 C C . GLY A 1 68 ? 1.906 -9.687 -14.430 1.00 96.81 68 GLY A C 1
ATOM 518 O O . GLY A 1 68 ? 1.997 -10.052 -15.599 1.00 96.81 68 GLY A O 1
ATOM 519 N N . ASP A 1 69 ? 2.055 -8.414 -14.062 1.00 98.25 69 ASP A N 1
ATOM 520 C CA . ASP A 1 69 ? 2.307 -7.321 -15.007 1.00 98.25 69 ASP A CA 1
ATOM 521 C C . ASP A 1 69 ? 3.740 -7.377 -15.562 1.00 98.25 69 ASP A C 1
ATOM 523 O O . ASP A 1 69 ? 4.705 -7.419 -14.797 1.00 98.25 69 ASP A O 1
ATOM 527 N N . ASP A 1 70 ? 3.886 -7.390 -16.892 1.00 97.75 70 ASP A N 1
ATOM 528 C CA . ASP A 1 70 ? 5.184 -7.562 -17.561 1.00 97.75 70 ASP A CA 1
ATOM 529 C C . ASP A 1 70 ? 6.198 -6.475 -17.173 1.00 97.75 70 ASP A C 1
ATOM 531 O O . ASP A 1 70 ? 7.346 -6.794 -16.860 1.00 97.75 70 ASP A O 1
ATOM 535 N N . ALA A 1 71 ? 5.773 -5.207 -17.129 1.00 96.81 71 ALA A N 1
ATOM 536 C CA . ALA A 1 71 ? 6.665 -4.084 -16.840 1.00 96.81 71 ALA A CA 1
ATOM 537 C C . ALA A 1 71 ? 7.169 -4.119 -15.393 1.00 96.81 71 ALA A C 1
ATOM 539 O O . ALA A 1 71 ? 8.317 -3.776 -15.110 1.00 96.81 71 ALA A O 1
ATOM 540 N N . ILE A 1 72 ? 6.314 -4.545 -14.460 1.00 97.88 72 ILE A N 1
ATOM 541 C CA . ILE A 1 72 ? 6.714 -4.743 -13.067 1.00 97.88 72 ILE A CA 1
ATOM 542 C C . ILE A 1 72 ? 7.633 -5.962 -12.944 1.00 97.88 72 ILE A C 1
ATOM 544 O O . ILE A 1 72 ? 8.685 -5.871 -12.305 1.00 97.88 72 ILE A O 1
ATOM 548 N N . ARG A 1 73 ? 7.257 -7.094 -13.551 1.00 96.69 73 ARG A N 1
ATOM 549 C CA . ARG A 1 73 ? 7.999 -8.358 -13.461 1.00 96.69 73 ARG A CA 1
ATOM 550 C C . ARG A 1 73 ? 9.439 -8.211 -13.936 1.00 96.69 73 ARG A C 1
ATOM 552 O O . ARG A 1 73 ? 10.343 -8.641 -13.223 1.00 96.69 73 ARG A O 1
ATOM 559 N N . GLU A 1 74 ? 9.650 -7.533 -15.064 1.00 95.94 74 GLU A N 1
ATOM 560 C CA . GLU A 1 74 ? 10.982 -7.279 -15.622 1.00 95.94 74 GLU A CA 1
ATOM 561 C C . GLU A 1 74 ? 11.922 -6.658 -14.578 1.00 95.94 74 GLU A C 1
ATOM 563 O O . GLU A 1 74 ? 13.044 -7.120 -14.378 1.00 95.94 74 GLU A O 1
ATOM 568 N N . ILE A 1 75 ? 11.448 -5.663 -13.824 1.00 96.50 75 ILE A N 1
ATOM 569 C CA . ILE A 1 75 ? 12.257 -5.012 -12.787 1.00 96.50 75 ILE A CA 1
ATOM 570 C C . ILE A 1 75 ? 12.403 -5.902 -11.555 1.00 96.50 75 ILE A C 1
ATOM 572 O O . ILE A 1 75 ? 13.477 -5.921 -10.947 1.00 96.50 75 ILE A O 1
ATOM 576 N N . LEU A 1 76 ? 11.360 -6.640 -11.162 1.00 96.25 76 LEU A N 1
ATOM 577 C CA . LEU A 1 76 ? 11.405 -7.534 -9.998 1.00 96.25 76 LEU A CA 1
ATOM 578 C C . LEU A 1 76 ? 12.483 -8.622 -10.121 1.00 96.25 76 LEU A C 1
ATOM 580 O O . LEU A 1 76 ? 13.018 -9.051 -9.090 1.00 96.25 76 LEU A O 1
ATOM 584 N N . GLU A 1 77 ? 12.807 -9.027 -11.348 1.00 94.25 77 GLU A N 1
ATOM 585 C CA . GLU A 1 77 ? 13.848 -10.005 -11.685 1.00 94.25 77 GLU A CA 1
ATOM 586 C C . GLU A 1 77 ? 15.270 -9.416 -11.672 1.00 94.25 77 GLU A C 1
ATOM 588 O O . GLU A 1 77 ? 16.253 -10.155 -11.593 1.00 94.25 77 GLU A O 1
ATOM 593 N N . THR A 1 78 ? 15.410 -8.088 -11.665 1.00 92.31 78 THR A N 1
ATOM 594 C CA . THR A 1 78 ? 16.721 -7.430 -11.576 1.00 92.31 78 THR A CA 1
ATOM 595 C C . THR A 1 78 ? 17.298 -7.479 -10.155 1.00 92.31 78 THR A C 1
ATOM 597 O O . THR A 1 78 ? 16.585 -7.652 -9.165 1.00 92.31 78 THR A O 1
ATOM 600 N N . GLY A 1 79 ? 18.618 -7.289 -10.034 1.00 91.88 79 GLY A N 1
ATOM 601 C CA . GLY A 1 79 ? 19.348 -7.356 -8.763 1.00 91.88 79 GLY A CA 1
ATOM 602 C C . GLY A 1 79 ? 18.962 -6.268 -7.747 1.00 91.88 79 GLY A C 1
ATOM 603 O O . GLY A 1 79 ? 17.922 -6.318 -7.086 1.00 91.88 79 GLY A O 1
ATOM 604 N N . LEU A 1 80 ? 19.837 -5.279 -7.549 1.00 91.44 80 LEU A N 1
ATOM 605 C CA . LEU A 1 80 ? 19.614 -4.254 -6.520 1.00 91.44 80 LEU A CA 1
ATOM 606 C C . LEU A 1 80 ? 18.396 -3.366 -6.826 1.00 91.44 80 LEU A C 1
ATOM 608 O O . LEU A 1 80 ? 17.667 -2.993 -5.904 1.00 91.44 80 LEU A O 1
ATOM 612 N N . ALA A 1 81 ? 18.164 -3.052 -8.105 1.00 91.56 81 ALA A N 1
ATOM 613 C CA . ALA A 1 81 ? 17.015 -2.266 -8.546 1.00 91.56 81 ALA A CA 1
ATOM 614 C C . ALA A 1 81 ? 15.696 -2.975 -8.205 1.00 91.56 81 ALA A C 1
ATOM 616 O O . ALA A 1 81 ? 14.857 -2.392 -7.522 1.00 91.56 81 ALA A O 1
ATOM 617 N N . GLY A 1 82 ? 15.570 -4.264 -8.529 1.00 95.19 82 GLY A N 1
ATOM 618 C CA . GLY A 1 82 ? 14.411 -5.082 -8.178 1.00 95.19 82 GLY A CA 1
ATOM 619 C C . GLY A 1 82 ? 14.186 -5.180 -6.674 1.00 95.19 82 GLY A C 1
ATOM 620 O O . GLY A 1 82 ? 13.054 -5.064 -6.205 1.00 95.19 82 GLY A O 1
ATOM 621 N N . HIS A 1 83 ? 15.251 -5.304 -5.875 1.00 95.81 83 HIS A N 1
ATOM 622 C CA . HIS A 1 83 ? 15.120 -5.253 -4.417 1.00 95.81 83 HIS A CA 1
ATOM 623 C C . HIS A 1 83 ? 14.555 -3.914 -3.922 1.00 95.81 83 HIS A C 1
ATOM 625 O O . HIS A 1 83 ? 13.641 -3.907 -3.096 1.00 95.81 83 HIS A O 1
ATOM 631 N N . ARG A 1 84 ? 15.062 -2.782 -4.425 1.00 96.12 84 ARG A N 1
ATOM 632 C CA . ARG A 1 84 ? 14.529 -1.457 -4.068 1.00 96.12 84 ARG A CA 1
ATOM 633 C C . ARG A 1 84 ? 13.096 -1.269 -4.556 1.00 96.12 84 ARG A C 1
ATOM 635 O O . ARG A 1 84 ? 12.277 -0.741 -3.808 1.00 96.12 84 ARG A O 1
ATOM 642 N N . PHE A 1 85 ? 12.768 -1.761 -5.747 1.00 97.25 85 PHE A N 1
ATOM 643 C CA . PHE A 1 85 ? 11.416 -1.689 -6.288 1.00 97.25 85 PHE A CA 1
ATOM 644 C C . PHE A 1 85 ? 10.427 -2.490 -5.431 1.00 97.25 85 PHE A C 1
ATOM 646 O O . PHE A 1 85 ? 9.372 -1.977 -5.078 1.00 97.25 85 PHE A O 1
ATOM 653 N N . ARG A 1 86 ? 10.797 -3.688 -4.955 1.00 97.12 86 ARG A N 1
ATOM 654 C CA . ARG A 1 86 ? 9.979 -4.448 -3.987 1.00 97.12 86 ARG A CA 1
ATOM 655 C C . ARG A 1 86 ? 9.697 -3.673 -2.702 1.00 97.12 86 ARG A C 1
ATOM 657 O O . ARG A 1 86 ? 8.597 -3.752 -2.159 1.00 97.12 86 ARG A O 1
ATOM 664 N N . GLN A 1 87 ? 10.679 -2.926 -2.199 1.00 96.44 87 GLN A N 1
ATOM 665 C CA . GLN A 1 87 ? 10.472 -2.069 -1.030 1.00 96.44 87 GLN A CA 1
ATOM 666 C C . GLN A 1 87 ? 9.513 -0.916 -1.347 1.00 96.44 87 GLN A C 1
ATOM 668 O O . GLN A 1 87 ? 8.639 -0.616 -0.535 1.00 96.44 87 GLN A O 1
ATOM 673 N N . ALA A 1 88 ? 9.633 -0.322 -2.535 1.00 96.38 88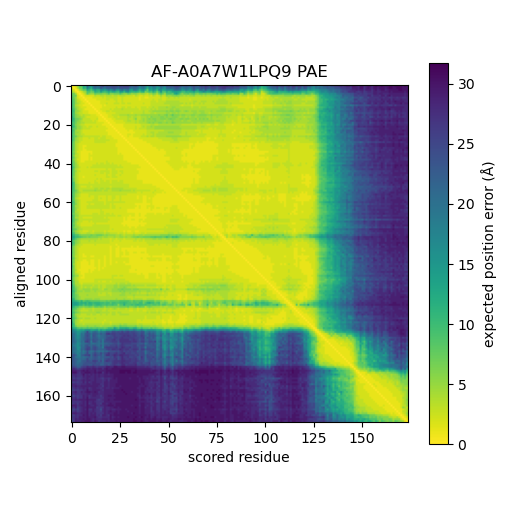 ALA A N 1
ATOM 674 C CA . ALA A 1 88 ? 8.727 0.717 -3.005 1.00 96.38 88 ALA A CA 1
ATOM 675 C C . ALA A 1 88 ? 7.286 0.199 -3.174 1.00 96.38 88 ALA A C 1
ATOM 677 O O . ALA A 1 88 ? 6.355 0.884 -2.764 1.00 96.38 88 ALA A O 1
ATOM 678 N N . VAL A 1 89 ? 7.094 -1.038 -3.652 1.00 97.44 89 VAL A N 1
ATOM 679 C CA . VAL A 1 89 ? 5.783 -1.717 -3.681 1.00 97.44 89 VAL A CA 1
ATOM 680 C C . VAL A 1 89 ? 5.190 -1.832 -2.275 1.00 97.44 89 VAL A C 1
ATOM 682 O O . VAL A 1 89 ? 4.016 -1.539 -2.075 1.00 97.44 89 VAL A O 1
ATOM 685 N N . GLY A 1 90 ? 5.997 -2.195 -1.274 1.00 96.88 90 GLY A N 1
ATOM 686 C CA . GLY A 1 90 ? 5.541 -2.218 0.119 1.00 96.88 90 GLY A CA 1
ATOM 687 C C . GLY A 1 90 ? 5.077 -0.844 0.619 1.00 96.88 90 GLY A C 1
ATOM 688 O O . GLY A 1 90 ? 4.065 -0.747 1.312 1.00 96.88 90 GLY A O 1
ATOM 689 N N . VAL A 1 91 ? 5.777 0.227 0.232 1.00 96.69 91 VAL A N 1
ATOM 690 C CA . VAL A 1 91 ? 5.362 1.604 0.539 1.00 96.69 91 VAL A CA 1
ATOM 691 C C . VAL A 1 91 ? 4.073 1.974 -0.195 1.00 96.69 91 VAL A C 1
ATOM 693 O O . VAL A 1 91 ? 3.180 2.534 0.429 1.00 96.69 91 VAL A O 1
ATOM 696 N N . ALA A 1 92 ? 3.938 1.608 -1.470 1.00 97.00 92 ALA A N 1
ATOM 697 C CA . ALA A 1 92 ? 2.735 1.843 -2.264 1.00 97.00 92 ALA A CA 1
ATOM 698 C C . ALA A 1 92 ? 1.492 1.213 -1.621 1.00 97.00 92 ALA A C 1
ATOM 700 O O . ALA A 1 92 ? 0.468 1.873 -1.457 1.00 97.00 92 ALA A O 1
ATOM 701 N N . VAL A 1 93 ? 1.607 -0.049 -1.188 1.00 97.81 93 VAL A N 1
ATOM 702 C CA . VAL A 1 93 ? 0.530 -0.750 -0.476 1.00 97.81 93 VAL A CA 1
ATOM 703 C C . VAL A 1 93 ? 0.207 -0.059 0.843 1.00 97.81 93 VAL A C 1
ATOM 705 O O . VAL A 1 93 ? -0.968 0.125 1.143 1.00 97.81 93 VAL A O 1
ATOM 708 N N . ARG A 1 94 ? 1.213 0.380 1.614 1.00 97.19 94 ARG A N 1
ATOM 709 C CA . ARG A 1 94 ? 0.971 1.152 2.843 1.00 97.19 94 ARG A CA 1
ATOM 710 C C . ARG A 1 94 ? 0.180 2.426 2.555 1.00 97.19 94 ARG A C 1
ATOM 712 O O . ARG A 1 94 ? -0.831 2.640 3.212 1.00 97.19 94 ARG A O 1
ATOM 719 N N . LEU A 1 95 ? 0.616 3.230 1.587 1.00 95.94 95 LEU A N 1
ATOM 720 C CA . LEU A 1 95 ? -0.060 4.477 1.224 1.00 95.94 95 LEU A CA 1
ATOM 721 C C . LEU A 1 95 ? -1.507 4.209 0.798 1.00 95.94 95 LEU A C 1
ATOM 723 O O . LEU A 1 95 ? -2.421 4.845 1.314 1.00 95.94 95 LEU A O 1
ATOM 727 N N . LYS A 1 96 ? -1.739 3.205 -0.060 1.00 96.81 96 LYS A N 1
ATOM 728 C CA . LYS A 1 96 ? -3.097 2.812 -0.459 1.00 96.81 96 LYS A CA 1
ATOM 729 C C . LYS A 1 96 ? -3.941 2.401 0.750 1.00 96.81 96 LYS A C 1
ATOM 731 O O . LYS A 1 96 ? -5.037 2.920 0.923 1.00 96.81 96 LYS A O 1
ATOM 736 N N . MET A 1 97 ? -3.429 1.528 1.617 1.00 96.75 97 MET A N 1
ATOM 737 C CA . MET A 1 97 ? -4.144 1.080 2.818 1.00 96.75 97 MET A CA 1
ATOM 738 C C . MET A 1 97 ? -4.468 2.240 3.772 1.00 96.75 97 MET A C 1
ATOM 740 O O . MET A 1 97 ? -5.568 2.296 4.318 1.00 96.75 97 MET A O 1
ATOM 744 N N . GLU A 1 98 ? -3.560 3.202 3.942 1.00 94.81 98 GLU A N 1
ATOM 745 C CA . GLU A 1 98 ? -3.805 4.402 4.749 1.00 94.81 98 GLU A CA 1
ATOM 746 C C . GLU A 1 98 ? -4.935 5.268 4.179 1.00 94.81 98 GLU A C 1
ATOM 748 O O . GLU A 1 98 ? -5.794 5.718 4.942 1.00 94.81 98 GLU A O 1
ATOM 753 N N . ARG A 1 99 ? -5.003 5.434 2.850 1.00 93.19 99 ARG A N 1
ATOM 754 C CA . ARG A 1 99 ? -6.120 6.124 2.177 1.00 93.19 99 ARG A CA 1
ATOM 755 C C . ARG A 1 99 ? -7.452 5.388 2.329 1.00 93.19 99 ARG A C 1
ATOM 757 O O . ARG A 1 99 ? -8.498 6.025 2.385 1.00 93.19 99 ARG A O 1
ATOM 764 N N . LEU A 1 100 ? -7.412 4.065 2.483 1.00 93.50 100 LEU A N 1
ATOM 765 C CA . LEU A 1 100 ? -8.574 3.224 2.801 1.00 93.50 100 LEU A CA 1
ATOM 766 C C . LEU A 1 100 ? -8.947 3.234 4.295 1.00 93.50 100 LEU A C 1
ATOM 768 O O . LEU A 1 100 ? -9.812 2.467 4.723 1.00 93.50 100 LEU A O 1
ATOM 772 N N . GLY A 1 101 ? -8.297 4.071 5.110 1.00 93.50 101 GLY A N 1
ATOM 773 C CA . GLY A 1 101 ? -8.587 4.200 6.538 1.00 93.50 101 GLY A CA 1
ATOM 774 C C . GLY A 1 101 ? -7.929 3.131 7.412 1.00 93.50 101 GLY A C 1
ATOM 775 O O . GLY A 1 101 ? -8.394 2.874 8.523 1.00 93.50 101 GLY A O 1
ATOM 776 N N . TRP A 1 102 ? -6.854 2.499 6.944 1.00 95.25 102 TRP A N 1
ATOM 777 C CA . TRP A 1 102 ? -6.079 1.538 7.728 1.00 95.25 102 TRP A CA 1
ATOM 778 C C . TRP A 1 102 ? -4.799 2.168 8.294 1.00 95.25 102 TRP A C 1
ATOM 780 O O . TRP A 1 102 ? -4.354 3.245 7.894 1.00 95.25 102 TRP A O 1
ATOM 790 N N . ALA A 1 103 ? -4.197 1.510 9.276 1.00 94.12 103 ALA A N 1
ATOM 791 C CA . ALA A 1 103 ? -2.914 1.878 9.856 1.00 94.12 103 ALA A CA 1
ATOM 792 C C . ALA A 1 103 ? -2.011 0.650 9.940 1.00 94.12 103 ALA A C 1
ATOM 794 O O . ALA A 1 103 ? -2.484 -0.460 10.184 1.00 94.12 103 ALA A O 1
ATOM 795 N N . THR A 1 104 ? -0.710 0.858 9.736 1.00 92.81 104 THR A N 1
ATOM 796 C CA . THR A 1 104 ? 0.300 -0.183 9.951 1.00 92.81 104 THR A CA 1
ATOM 797 C C . THR A 1 104 ? 0.302 -0.641 11.410 1.00 92.81 104 THR A C 1
ATOM 799 O O . THR A 1 104 ? 0.152 0.172 12.322 1.00 92.81 104 THR A O 1
ATOM 802 N N . THR A 1 105 ? 0.488 -1.938 11.640 1.00 91.25 105 THR A N 1
ATOM 803 C CA . THR A 1 105 ? 0.614 -2.512 12.988 1.00 91.25 105 THR A CA 1
ATOM 804 C C . THR A 1 105 ? 2.069 -2.682 13.430 1.00 91.25 105 THR A C 1
ATOM 806 O O . THR A 1 105 ? 2.317 -3.068 14.572 1.00 91.25 105 THR A O 1
ATOM 809 N N . GLY A 1 106 ? 3.043 -2.457 12.541 1.00 91.38 106 GLY A N 1
ATOM 810 C CA . GLY A 1 106 ? 4.458 -2.767 12.773 1.00 91.38 106 GLY A CA 1
ATOM 811 C C . GLY A 1 106 ? 4.784 -4.265 12.693 1.00 91.38 106 GLY A C 1
ATOM 812 O O . GLY A 1 106 ? 5.927 -4.667 12.935 1.00 91.38 106 GLY A O 1
ATOM 813 N N . THR A 1 107 ? 3.797 -5.111 12.385 1.00 94.12 107 THR A N 1
ATOM 814 C CA . THR A 1 107 ? 3.955 -6.564 12.317 1.00 94.12 107 THR A CA 1
ATOM 815 C C . THR A 1 107 ? 3.914 -7.045 10.875 1.00 94.12 107 THR A C 1
ATOM 817 O O . THR A 1 107 ? 3.135 -6.576 10.053 1.00 94.12 107 THR A O 1
ATOM 820 N N . LYS A 1 108 ? 4.756 -8.033 10.549 1.00 95.12 108 LYS A N 1
ATOM 821 C CA . LYS A 1 108 ? 4.821 -8.614 9.201 1.00 95.12 108 LYS A CA 1
ATOM 822 C C . LYS A 1 108 ? 4.249 -10.022 9.174 1.00 95.12 108 LYS A C 1
ATOM 824 O O . LYS A 1 108 ? 4.653 -10.867 9.971 1.00 95.12 108 LYS A O 1
ATOM 829 N N . GLY A 1 109 ? 3.380 -10.301 8.208 1.00 94.56 109 GLY A N 1
ATOM 830 C CA . GLY A 1 109 ? 2.874 -11.645 7.918 1.00 94.56 109 GLY A CA 1
ATOM 831 C C . GLY A 1 109 ? 3.471 -12.229 6.636 1.00 94.56 109 GLY A C 1
ATOM 832 O O . GLY A 1 109 ? 4.168 -11.545 5.888 1.00 94.56 109 GLY A O 1
ATOM 833 N N . SER A 1 110 ? 3.208 -13.511 6.379 1.00 95.88 110 SER A N 1
ATOM 834 C CA . SER A 1 110 ? 3.668 -14.198 5.165 1.00 95.88 110 SER A CA 1
ATOM 835 C C . SER A 1 110 ? 2.789 -13.861 3.961 1.00 95.88 110 SER A C 1
ATOM 837 O O . SER A 1 110 ? 1.565 -13.881 4.059 1.00 95.88 110 SER A O 1
ATOM 839 N N . VAL A 1 111 ? 3.423 -13.615 2.814 1.00 95.50 111 VAL A N 1
ATOM 840 C CA . VAL A 1 111 ? 2.750 -13.457 1.520 1.00 95.50 111 VAL A CA 1
ATOM 841 C C . VAL A 1 111 ? 2.880 -14.779 0.766 1.00 95.50 111 VAL A C 1
ATOM 843 O O . VAL A 1 111 ? 3.946 -15.123 0.258 1.00 95.50 111 VAL A O 1
ATOM 846 N N . ARG A 1 112 ? 1.810 -15.578 0.770 1.00 86.50 112 ARG A N 1
ATOM 847 C CA . ARG A 1 112 ? 1.786 -16.886 0.098 1.00 86.50 112 ARG A CA 1
ATOM 848 C C . ARG A 1 112 ? 1.449 -16.725 -1.383 1.00 86.50 112 ARG A C 1
ATOM 850 O O . ARG A 1 112 ? 0.677 -15.849 -1.750 1.00 86.50 112 ARG A O 1
ATOM 857 N N . GLY A 1 113 ? 1.991 -17.615 -2.214 1.00 79.56 113 GLY A N 1
ATOM 858 C CA . GLY A 1 113 ? 1.726 -17.626 -3.658 1.00 79.56 113 GLY A CA 1
ATOM 859 C C . GLY A 1 113 ? 2.498 -16.577 -4.461 1.00 79.56 113 GLY A C 1
ATOM 860 O O . GLY A 1 113 ? 2.092 -16.292 -5.581 1.00 79.56 113 GLY A O 1
ATOM 861 N N . ALA A 1 114 ? 3.577 -16.027 -3.895 1.00 87.38 114 ALA A N 1
ATOM 862 C CA . ALA A 1 114 ? 4.404 -14.988 -4.500 1.00 87.38 114 ALA A CA 1
ATOM 863 C C . ALA A 1 114 ? 5.850 -15.452 -4.740 1.00 87.38 114 ALA A C 1
ATOM 865 O O . ALA A 1 114 ? 6.484 -16.086 -3.876 1.00 87.38 114 ALA A O 1
ATOM 866 N N . GLY A 1 115 ? 6.394 -15.094 -5.901 1.00 90.31 115 GLY A N 1
ATOM 867 C CA . GLY A 1 115 ? 7.783 -15.346 -6.277 1.00 90.31 115 GLY A CA 1
ATOM 868 C C . GLY A 1 115 ? 8.751 -14.430 -5.531 1.00 90.31 115 GLY A C 1
ATOM 869 O O . GLY A 1 115 ? 9.727 -14.900 -4.938 1.00 90.31 115 GLY A O 1
ATOM 870 N N . HIS A 1 116 ? 8.414 -13.145 -5.456 1.00 94.38 116 HIS A N 1
ATOM 871 C CA . HIS A 1 116 ? 9.316 -12.058 -5.093 1.00 94.38 116 HIS A CA 1
ATOM 872 C C . HIS A 1 116 ? 9.028 -11.453 -3.710 1.00 94.38 116 HIS A C 1
ATOM 874 O O . HIS A 1 116 ? 9.936 -10.916 -3.071 1.00 94.38 116 HIS A O 1
ATOM 880 N N . PHE A 1 117 ? 7.802 -11.587 -3.198 1.00 95.56 117 PHE A N 1
ATOM 881 C CA . PHE A 1 117 ? 7.397 -11.052 -1.892 1.00 95.56 117 PHE A CA 1
ATOM 882 C C . PHE A 1 117 ? 7.152 -12.177 -0.884 1.00 95.56 117 PHE A C 1
ATOM 884 O O . PHE A 1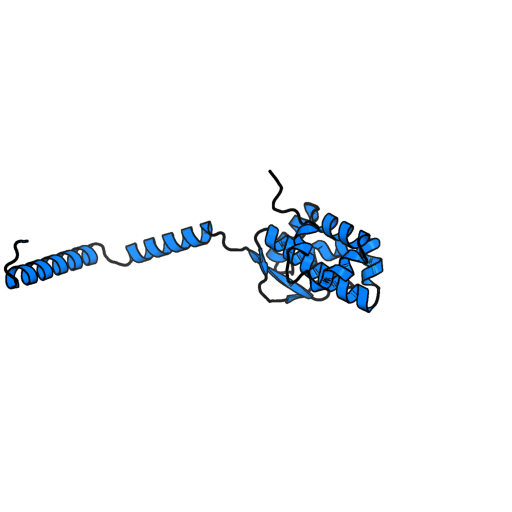 117 ? 6.207 -12.940 -1.017 1.00 95.56 117 PHE A O 1
ATOM 891 N N . LYS A 1 118 ? 7.996 -12.303 0.150 1.00 94.12 118 LYS A N 1
ATOM 892 C CA . LYS A 1 118 ? 7.853 -13.380 1.158 1.00 94.12 118 LYS A CA 1
ATOM 893 C C . LYS A 1 118 ? 7.110 -12.946 2.418 1.00 94.12 118 LYS A C 1
ATOM 895 O O . LYS A 1 118 ? 6.412 -13.752 3.038 1.00 94.12 118 LYS A O 1
ATOM 900 N N . LYS A 1 119 ? 7.260 -11.677 2.802 1.00 95.81 119 LYS A N 1
ATOM 901 C CA . LYS A 1 119 ? 6.584 -11.062 3.947 1.00 95.81 119 LYS A CA 1
ATOM 902 C C . LYS A 1 119 ? 6.139 -9.646 3.606 1.00 95.81 119 LYS A C 1
ATOM 904 O O . LYS A 1 119 ? 6.820 -8.971 2.837 1.00 95.81 119 LYS A O 1
ATOM 909 N N . ALA A 1 120 ? 5.048 -9.202 4.215 1.00 96.81 120 ALA A N 1
ATOM 910 C CA . ALA A 1 120 ? 4.536 -7.842 4.088 1.00 96.81 120 ALA A CA 1
ATOM 911 C C . ALA A 1 120 ? 3.906 -7.370 5.399 1.00 96.81 120 ALA A C 1
ATOM 913 O O . ALA A 1 120 ? 3.615 -8.185 6.277 1.00 96.81 120 ALA A O 1
ATOM 914 N N . GLU A 1 121 ? 3.759 -6.056 5.513 1.00 96.75 121 GLU A N 1
ATOM 915 C CA . GLU A 1 121 ? 3.165 -5.3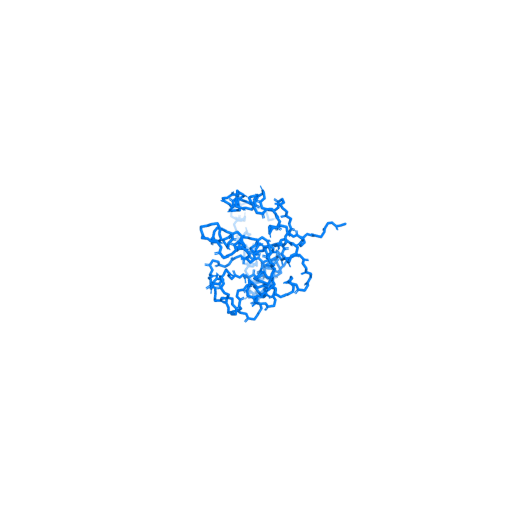80 6.663 1.00 96.75 121 GLU A CA 1
ATOM 916 C C . GLU A 1 121 ? 1.703 -5.795 6.863 1.00 96.75 121 GLU A C 1
ATOM 918 O O . GLU A 1 121 ? 1.010 -6.114 5.895 1.00 96.75 121 GLU A O 1
ATOM 923 N N . ARG A 1 122 ? 1.268 -5.821 8.123 1.00 97.25 122 ARG A N 1
ATOM 924 C CA . ARG A 1 122 ? -0.120 -6.016 8.533 1.00 97.25 122 ARG A CA 1
ATOM 925 C C . ARG A 1 122 ? -0.758 -4.670 8.842 1.00 97.25 122 ARG A C 1
ATOM 927 O O . ARG A 1 122 ? -0.082 -3.721 9.248 1.00 97.25 122 ARG A O 1
ATOM 934 N N . TYR A 1 123 ? -2.072 -4.609 8.674 1.00 96.44 123 TYR A N 1
ATOM 935 C CA . TYR A 1 123 ? -2.823 -3.384 8.889 1.00 96.44 123 TYR A CA 1
ATOM 936 C C . TYR A 1 123 ? -4.039 -3.626 9.776 1.00 96.44 123 TYR A C 1
ATOM 938 O O . TYR A 1 123 ? -4.661 -4.684 9.743 1.00 96.44 1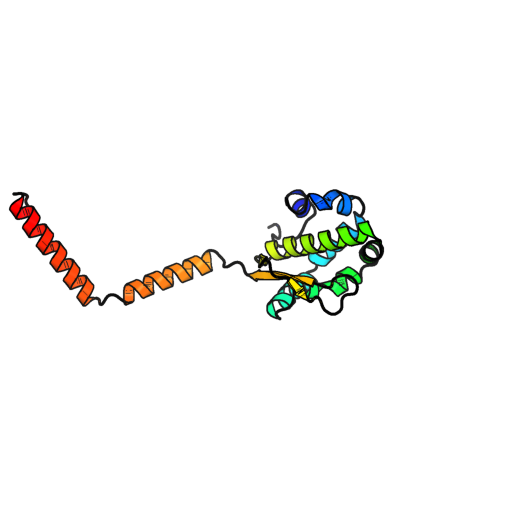23 TYR A O 1
ATOM 946 N N . ALA A 1 124 ? -4.398 -2.611 10.552 1.00 92.56 124 ALA A N 1
ATOM 947 C CA . ALA A 1 124 ? -5.641 -2.566 11.306 1.00 92.56 124 ALA A CA 1
ATOM 948 C C . ALA A 1 124 ? -6.474 -1.372 10.837 1.00 92.56 124 ALA A C 1
ATOM 950 O O . ALA A 1 124 ? -5.922 -0.328 10.485 1.00 92.56 124 ALA A O 1
ATOM 951 N N . ARG A 1 125 ? -7.803 -1.509 10.835 1.00 90.25 125 ARG A N 1
ATOM 952 C CA . ARG A 1 125 ? -8.709 -0.367 10.644 1.00 90.25 125 ARG A CA 1
ATOM 953 C C . ARG A 1 125 ? -8.351 0.708 11.670 1.00 90.25 125 ARG A C 1
ATOM 955 O O . ARG A 1 125 ? -8.270 0.401 12.861 1.00 90.25 125 ARG A O 1
ATOM 962 N N . ARG A 1 126 ? -8.165 1.957 11.231 1.00 83.50 126 ARG A N 1
ATOM 963 C CA . ARG A 1 126 ? -8.162 3.081 12.171 1.00 83.50 126 ARG A CA 1
ATOM 964 C C . ARG A 1 126 ? -9.530 3.091 12.838 1.00 83.50 126 ARG A C 1
ATOM 966 O O . ARG A 1 126 ? -10.546 3.026 12.144 1.00 83.50 126 ARG A O 1
ATOM 973 N N . ALA A 1 127 ? -9.557 3.139 14.168 1.00 65.06 127 ALA A N 1
ATOM 974 C CA . ALA A 1 127 ? -10.775 3.553 14.843 1.00 65.06 127 ALA A CA 1
ATOM 975 C C . ALA A 1 127 ? -11.128 4.925 14.266 1.00 65.06 127 ALA A C 1
ATOM 977 O O . ALA A 1 127 ? -10.263 5.797 14.174 1.00 65.06 127 ALA A O 1
ATOM 978 N N . THR A 1 128 ? -12.349 5.085 13.767 1.00 59.19 128 THR A N 1
ATOM 979 C CA . THR A 1 128 ? -12.782 6.426 13.391 1.00 59.19 128 THR A CA 1
ATOM 980 C C . THR A 1 128 ? -12.910 7.238 14.680 1.00 59.19 128 THR A C 1
ATOM 982 O O . THR A 1 128 ? -13.321 6.687 15.703 1.00 59.19 128 THR A O 1
ATOM 985 N N . ASP A 1 129 ? -12.599 8.538 14.651 1.00 55.53 129 ASP A N 1
ATOM 986 C CA . ASP A 1 129 ? -12.829 9.427 15.806 1.00 55.53 129 ASP A CA 1
ATOM 987 C C . ASP A 1 129 ? -14.273 9.316 16.324 1.00 55.53 129 ASP A C 1
ATOM 989 O O . ASP A 1 129 ? -14.541 9.503 17.510 1.00 55.53 129 ASP A O 1
ATOM 993 N N . VAL A 1 130 ? -15.213 8.964 15.440 1.00 59.16 130 VAL A N 1
ATOM 994 C CA . VAL A 1 130 ? -16.620 8.706 15.761 1.00 59.16 130 VAL A CA 1
ATOM 995 C C . VAL A 1 130 ? -16.787 7.447 16.618 1.00 59.16 130 VAL A C 1
ATOM 997 O O . VAL A 1 130 ? -17.501 7.500 17.617 1.00 59.16 130 VAL A O 1
ATOM 1000 N N . ASP A 1 131 ? -16.111 6.341 16.294 1.00 62.62 131 ASP A N 1
ATOM 1001 C CA . ASP A 1 131 ? -16.145 5.106 17.093 1.00 62.62 131 ASP A CA 1
ATOM 1002 C C . ASP A 1 131 ? -15.491 5.297 18.465 1.00 62.62 131 ASP A C 1
ATOM 1004 O O . ASP A 1 131 ? -15.977 4.782 19.475 1.00 62.62 131 ASP A O 1
ATOM 1008 N N . GLU A 1 132 ? -14.392 6.050 18.516 1.00 60.94 132 GLU A N 1
ATOM 1009 C CA . GLU A 1 132 ? -13.695 6.365 19.762 1.00 60.94 132 GLU A CA 1
ATOM 1010 C C . GLU A 1 132 ? -14.523 7.308 20.642 1.00 60.94 132 GLU A C 1
ATOM 1012 O O . GLU A 1 132 ? -14.719 7.033 21.826 1.00 60.94 132 GLU A O 1
ATOM 1017 N N . SER A 1 133 ? -15.127 8.340 20.047 1.00 60.03 133 SER A N 1
ATOM 1018 C CA . SER A 1 133 ? -16.060 9.242 20.730 1.00 60.03 133 SER A CA 1
ATOM 1019 C C . SER A 1 133 ? -17.300 8.507 21.240 1.00 60.03 133 SER A C 1
ATOM 1021 O O . SER A 1 133 ? -17.741 8.746 22.364 1.00 60.03 133 SER A O 1
ATOM 1023 N N . ALA A 1 134 ? -17.856 7.582 20.453 1.00 70.31 134 ALA A N 1
ATOM 1024 C CA . ALA A 1 134 ? -18.998 6.768 20.859 1.00 70.31 134 ALA A CA 1
ATOM 1025 C C . ALA A 1 134 ? -18.644 5.832 22.024 1.00 70.31 134 ALA A C 1
ATOM 1027 O O . ALA A 1 134 ? -19.406 5.741 22.988 1.00 70.31 134 ALA A O 1
ATOM 1028 N N . ARG A 1 135 ? -17.469 5.186 21.991 1.00 69.81 135 ARG A N 1
ATOM 1029 C CA . ARG A 1 135 ? -16.978 4.367 23.114 1.00 69.81 135 ARG A CA 1
ATOM 1030 C C . ARG A 1 135 ? -16.699 5.199 24.358 1.00 69.81 135 ARG A C 1
ATOM 1032 O O . ARG A 1 135 ? -17.093 4.784 25.444 1.00 69.81 135 ARG A O 1
ATOM 1039 N N . ALA A 1 136 ? -16.064 6.361 24.217 1.00 70.31 136 ALA A N 1
ATOM 1040 C CA . ALA A 1 136 ? -15.798 7.269 25.330 1.00 70.31 136 ALA A CA 1
ATOM 1041 C C . ALA A 1 136 ? -17.105 7.737 25.986 1.00 70.31 136 ALA A C 1
ATOM 1043 O O . ALA A 1 136 ? -17.224 7.746 27.211 1.00 70.31 136 ALA A O 1
ATOM 1044 N N . ARG A 1 137 ? -18.122 8.044 2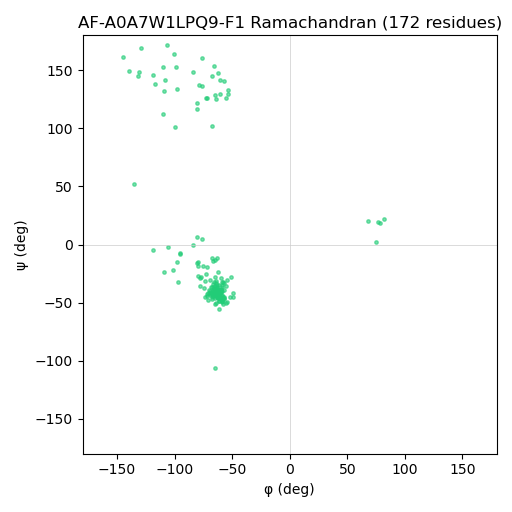5.172 1.00 75.94 137 ARG A N 1
ATOM 1045 C CA . ARG A 1 137 ? -19.455 8.425 25.647 1.00 75.94 137 ARG A CA 1
ATOM 1046 C C . ARG A 1 137 ? -20.171 7.267 26.343 1.00 75.94 137 ARG A C 1
ATOM 1048 O O . ARG A 1 137 ? -20.684 7.449 27.440 1.00 75.94 137 ARG A O 1
ATOM 1055 N N . ALA A 1 138 ? -20.120 6.062 25.776 1.00 79.31 138 ALA A N 1
ATOM 1056 C CA . ALA A 1 138 ? -20.676 4.865 26.405 1.00 79.31 138 ALA A CA 1
ATOM 1057 C C . ALA A 1 138 ? -19.976 4.511 27.732 1.00 79.31 138 ALA A C 1
ATOM 1059 O O . ALA A 1 138 ? -20.635 4.076 28.677 1.00 79.31 138 ALA A O 1
ATOM 1060 N N . ALA A 1 139 ? -18.659 4.721 27.825 1.00 75.50 139 ALA A N 1
ATOM 1061 C CA . ALA A 1 139 ? -17.893 4.531 29.054 1.00 75.50 139 ALA A CA 1
ATOM 1062 C C . ALA A 1 139 ? -18.274 5.560 30.130 1.00 75.50 139 ALA A C 1
ATOM 1064 O O . ALA A 1 139 ? -18.489 5.180 31.279 1.00 75.50 139 ALA A O 1
ATOM 1065 N N . LEU A 1 140 ? -18.434 6.836 29.759 1.00 75.88 140 LEU A N 1
ATOM 1066 C CA . LEU A 1 140 ? -18.961 7.874 30.651 1.00 75.88 140 LEU A CA 1
ATOM 1067 C C . LEU A 1 140 ? -20.367 7.523 31.151 1.00 75.88 140 LEU A C 1
ATOM 1069 O O . LEU A 1 140 ? -20.605 7.564 32.354 1.00 75.88 140 LEU A O 1
ATOM 1073 N N . ASP A 1 141 ? -21.268 7.089 30.268 1.00 79.69 141 ASP A N 1
ATOM 1074 C CA . ASP A 1 141 ? -22.623 6.668 30.648 1.00 79.69 141 ASP A CA 1
ATOM 1075 C C . ASP A 1 141 ? -22.628 5.431 31.557 1.00 79.69 141 ASP A C 1
ATOM 1077 O O . ASP A 1 141 ? -23.529 5.266 32.379 1.00 79.69 141 ASP A O 1
ATOM 1081 N N . ALA A 1 142 ? -21.654 4.529 31.410 1.00 73.19 142 ALA A N 1
ATOM 1082 C CA . ALA A 1 142 ? -21.495 3.376 32.290 1.00 73.19 142 ALA A CA 1
ATOM 1083 C C . ALA A 1 142 ? -20.991 3.799 33.678 1.00 73.19 142 ALA A C 1
ATOM 1085 O O . ALA A 1 142 ? -21.558 3.381 34.682 1.00 73.19 142 ALA A O 1
ATOM 1086 N N . VAL A 1 143 ? -20.001 4.695 33.752 1.00 71.69 143 VAL A N 1
ATOM 1087 C CA . VAL A 1 143 ? -19.534 5.291 35.019 1.00 71.69 143 VAL A CA 1
ATOM 1088 C C . VAL A 1 143 ? -20.666 6.058 35.708 1.00 71.69 143 VAL A C 1
ATOM 1090 O O . VAL A 1 143 ? -20.875 5.923 36.914 1.00 71.69 143 VAL A O 1
ATOM 1093 N N . LEU A 1 144 ? -21.474 6.786 34.935 1.00 71.06 144 LEU A N 1
ATOM 1094 C CA . LEU A 1 144 ? -22.670 7.467 35.424 1.00 71.06 144 LEU A CA 1
ATOM 1095 C C . LEU A 1 144 ? -23.790 6.509 35.861 1.00 71.06 144 LEU A C 1
ATOM 1097 O O . LEU A 1 144 ? -24.710 6.951 36.541 1.00 71.06 144 LEU A O 1
ATOM 1101 N N . ARG A 1 145 ? -23.713 5.214 35.567 1.00 69.31 145 ARG A N 1
ATOM 1102 C CA . ARG A 1 145 ? -24.640 4.200 36.095 1.00 69.31 145 ARG A CA 1
ATOM 1103 C C . ARG A 1 145 ? -24.097 3.437 37.305 1.00 69.31 145 ARG A C 1
ATOM 1105 O O . ARG A 1 145 ? -24.871 2.780 37.984 1.00 69.31 145 ARG A O 1
ATOM 1112 N N . ILE A 1 146 ? -22.793 3.523 37.577 1.00 70.00 146 ILE A N 1
ATOM 1113 C CA . ILE A 1 146 ? -22.142 2.814 38.694 1.00 70.00 146 ILE A CA 1
ATOM 1114 C C . ILE A 1 146 ? -22.354 3.529 40.037 1.00 70.00 146 ILE A C 1
ATOM 1116 O O . ILE A 1 146 ? -22.358 2.873 41.072 1.00 70.00 146 ILE A O 1
ATOM 1120 N N . GLY A 1 147 ? -22.556 4.850 40.040 1.00 61.66 147 GLY A N 1
ATOM 1121 C CA . GLY A 1 147 ? -22.981 5.557 41.251 1.00 61.66 147 GLY A CA 1
ATOM 1122 C C . GLY A 1 147 ? -24.484 5.408 41.445 1.00 61.66 147 GLY A C 1
ATOM 1123 O O . GLY A 1 147 ? -25.230 5.889 40.590 1.00 61.66 147 GLY A O 1
ATOM 1124 N N . ASP A 1 148 ? -24.893 4.766 42.540 1.00 70.69 148 ASP A N 1
ATOM 1125 C CA . ASP A 1 148 ? -26.293 4.675 42.955 1.00 70.69 148 ASP A CA 1
ATOM 1126 C C . ASP A 1 148 ? -26.879 6.096 43.040 1.00 70.69 148 ASP A C 1
ATOM 1128 O O . ASP A 1 148 ? -26.241 7.021 43.557 1.00 70.69 148 ASP A O 1
ATOM 1132 N N . GLU A 1 149 ? -28.065 6.299 42.475 1.00 66.81 149 GLU A N 1
ATOM 1133 C CA . GLU A 1 149 ? -28.737 7.602 42.437 1.00 66.81 149 GLU A CA 1
ATOM 1134 C C . GLU A 1 149 ? -28.950 8.123 43.872 1.00 66.81 149 GLU A C 1
ATOM 1136 O O . GLU A 1 149 ? -28.711 9.297 44.169 1.00 66.81 149 GLU A O 1
ATOM 1141 N N . ASP A 1 150 ? -29.203 7.196 44.801 1.00 69.19 150 ASP A N 1
ATOM 1142 C CA . ASP A 1 150 ? -29.293 7.455 46.236 1.00 69.19 150 ASP A CA 1
ATOM 1143 C C . ASP A 1 150 ? -27.957 7.881 46.864 1.00 69.19 150 ASP A C 1
ATOM 1145 O O . ASP A 1 150 ? -27.936 8.686 47.804 1.00 69.19 150 ASP A O 1
ATOM 1149 N N . GLU A 1 151 ? -26.830 7.361 46.371 1.00 70.31 151 GLU A N 1
ATOM 1150 C CA . GLU A 1 151 ? -25.490 7.732 46.835 1.00 70.31 151 GLU A CA 1
ATOM 1151 C C . GLU A 1 151 ? -25.139 9.148 46.372 1.00 70.31 151 GLU A C 1
ATOM 1153 O O . GLU A 1 151 ? -24.673 9.956 47.177 1.00 70.31 151 GLU A O 1
ATOM 1158 N N . ARG A 1 152 ? -25.475 9.506 45.126 1.00 72.06 152 ARG A N 1
ATOM 1159 C CA . ARG A 1 152 ? -25.289 10.871 44.602 1.00 72.06 152 ARG A CA 1
ATOM 1160 C C . ARG A 1 152 ? -26.107 11.898 45.363 1.00 72.06 152 ARG A C 1
ATOM 1162 O O . ARG A 1 152 ? -25.564 12.929 45.765 1.00 72.06 152 ARG A O 1
ATOM 1169 N N . ASP A 1 153 ? -27.373 11.600 45.622 1.00 77.88 153 ASP A N 1
ATOM 1170 C CA . ASP A 1 153 ? -28.248 12.479 46.391 1.00 77.88 153 ASP A CA 1
ATOM 1171 C C . ASP A 1 153 ? -27.784 12.615 47.845 1.00 77.88 153 ASP A C 1
ATOM 1173 O O . ASP A 1 153 ? -27.843 13.696 48.441 1.00 77.88 153 ASP A O 1
ATOM 1177 N N . ARG A 1 154 ? -27.290 11.527 48.449 1.00 75.12 154 ARG A N 1
ATOM 1178 C CA . ARG A 1 154 ? -26.756 11.545 4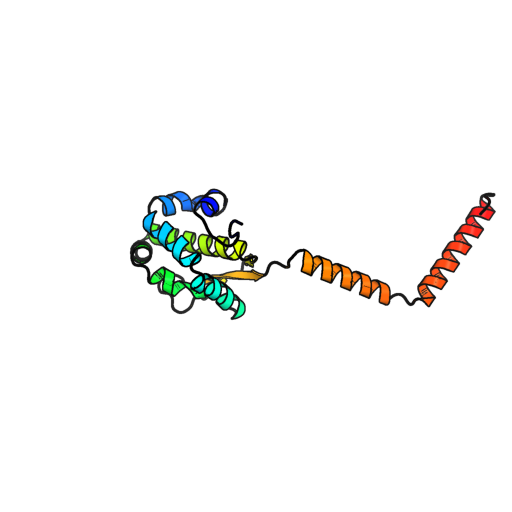9.817 1.00 75.12 154 ARG A CA 1
ATOM 1179 C C . ARG A 1 154 ? -25.467 12.359 49.904 1.00 75.12 154 ARG A C 1
ATOM 1181 O O . ARG A 1 154 ? -25.373 13.219 50.781 1.00 75.12 154 ARG A O 1
ATOM 1188 N N . THR A 1 155 ? -24.522 12.151 48.991 1.00 78.69 155 THR A N 1
ATOM 1189 C CA . THR A 1 155 ? -23.274 12.921 48.922 1.00 78.69 155 THR A CA 1
ATOM 1190 C C . THR A 1 155 ? -23.546 14.393 48.611 1.00 78.69 155 THR A C 1
ATOM 1192 O O . THR A 1 155 ? -22.962 15.268 49.251 1.00 78.69 155 THR A O 1
ATOM 1195 N N . GLY A 1 156 ? -24.490 14.689 47.711 1.00 78.19 156 GLY A N 1
ATOM 1196 C CA . GLY A 1 156 ? -24.928 16.052 47.406 1.00 78.19 156 GLY A CA 1
ATOM 1197 C C . GLY A 1 156 ? -25.504 16.766 48.631 1.00 78.19 156 GLY A C 1
ATOM 1198 O O . GLY A 1 156 ? -25.092 17.882 48.951 1.00 78.19 156 GLY A O 1
ATOM 1199 N N . ARG A 1 157 ? -26.386 16.098 49.386 1.00 82.50 157 ARG A N 1
ATOM 1200 C CA . ARG A 1 157 ? -26.926 16.632 50.649 1.00 82.50 157 ARG A CA 1
ATOM 1201 C C . ARG A 1 157 ? -25.827 16.872 51.687 1.00 82.50 157 ARG A C 1
ATOM 1203 O O . ARG A 1 157 ? -25.794 17.945 52.281 1.00 82.50 157 ARG A O 1
ATOM 1210 N N . GLN A 1 158 ? -24.901 15.928 51.863 1.00 80.81 158 GLN A N 1
ATOM 1211 C CA . GLN A 1 158 ? -23.788 16.059 52.813 1.00 80.81 158 GLN A CA 1
ATOM 1212 C C . GLN A 1 158 ? -22.856 17.230 52.472 1.00 80.81 158 GLN A C 1
ATOM 1214 O O . GLN A 1 158 ? -22.480 17.989 53.367 1.00 80.81 158 GLN A O 1
ATOM 1219 N N . LEU A 1 159 ? -22.530 17.423 51.191 1.00 81.69 159 LEU A N 1
ATOM 1220 C CA . LEU A 1 159 ? -21.736 18.562 50.719 1.00 81.69 159 LEU A CA 1
ATOM 1221 C C . LEU A 1 159 ? -22.444 19.893 50.974 1.00 81.69 159 LEU A C 1
ATOM 1223 O O . LEU A 1 159 ? -21.826 20.825 51.488 1.00 81.69 159 LEU A O 1
ATOM 1227 N N . MET A 1 160 ? -23.741 19.978 50.671 1.00 88.25 160 MET A N 1
ATOM 1228 C CA . MET A 1 160 ? -24.526 21.191 50.910 1.00 88.25 160 MET A CA 1
ATOM 1229 C C . MET A 1 160 ? -24.642 21.517 52.403 1.00 88.25 160 MET A C 1
ATOM 1231 O O . MET A 1 160 ? -24.525 22.682 52.784 1.00 88.25 160 MET A O 1
ATOM 1235 N N . THR A 1 161 ? -24.786 20.506 53.265 1.00 88.19 161 THR A N 1
ATOM 1236 C CA . THR A 1 161 ? -24.754 20.688 54.723 1.00 88.19 161 THR A CA 1
ATOM 1237 C C . THR A 1 161 ? -23.382 21.166 55.208 1.00 88.19 161 THR A C 1
ATOM 1239 O O . THR A 1 161 ? -23.311 22.138 55.959 1.00 88.19 161 THR A O 1
ATOM 1242 N N . ALA A 1 162 ? -22.287 20.562 54.735 1.00 80.62 162 ALA A N 1
ATOM 1243 C CA . ALA A 1 162 ? -20.927 20.966 55.103 1.00 80.62 162 ALA A CA 1
ATOM 1244 C C . ALA A 1 162 ? -20.587 22.398 54.643 1.00 80.62 162 ALA A C 1
ATOM 1246 O O . ALA A 1 162 ? -19.951 23.161 55.378 1.00 80.62 162 ALA A O 1
ATOM 1247 N N . LEU A 1 163 ? -21.062 22.798 53.458 1.00 80.31 163 LEU A N 1
ATOM 1248 C CA . LEU A 1 163 ? -20.971 24.171 52.954 1.00 80.31 163 LEU A CA 1
ATOM 1249 C C . LEU A 1 163 ? -21.783 25.145 53.817 1.00 80.31 163 LEU A C 1
ATOM 1251 O O . LEU A 1 163 ? -21.301 26.237 54.120 1.00 80.31 163 LEU A O 1
ATOM 1255 N N . ALA A 1 164 ? -22.986 24.757 54.250 1.00 82.44 164 ALA A N 1
ATOM 1256 C CA . ALA A 1 164 ? -23.833 25.564 55.134 1.00 82.44 164 ALA A CA 1
ATOM 1257 C C . ALA A 1 164 ? -23.233 25.775 56.515 1.00 82.44 164 ALA A C 1
ATOM 1259 O O . ALA A 1 164 ? -23.307 26.884 57.049 1.00 82.44 164 ALA A O 1
ATOM 1260 N N . ASP A 1 165 ? -22.611 24.748 57.078 1.00 83.19 165 ASP A N 1
ATOM 1261 C CA . ASP A 1 165 ? -21.923 24.856 58.359 1.00 83.19 165 ASP A CA 1
ATOM 1262 C C . ASP A 1 165 ? -20.663 25.720 58.250 1.00 83.19 165 ASP A C 1
ATOM 1264 O O . ASP A 1 165 ? -20.426 26.574 59.106 1.00 83.19 165 ASP A O 1
ATOM 1268 N N . THR A 1 166 ? -19.887 25.561 57.174 1.00 85.00 166 THR A N 1
ATOM 1269 C CA . THR A 1 166 ? -18.701 26.391 56.912 1.00 85.00 166 THR A CA 1
ATOM 1270 C C . THR A 1 166 ? -19.082 27.864 56.754 1.00 85.00 166 THR A C 1
ATOM 1272 O O . THR A 1 166 ? -18.532 28.716 57.449 1.00 85.00 166 THR A O 1
ATOM 1275 N N . ARG A 1 167 ? -20.096 28.178 55.937 1.00 77.00 167 ARG A N 1
ATOM 1276 C CA . ARG A 1 167 ? -20.571 29.561 55.752 1.00 77.00 167 ARG A CA 1
ATOM 1277 C C . ARG A 1 167 ? -21.119 30.190 57.029 1.00 77.00 167 ARG A C 1
ATOM 1279 O O . ARG A 1 167 ? -20.822 31.352 57.299 1.00 77.00 167 ARG A O 1
ATOM 1286 N N . ARG A 1 168 ? -21.849 29.423 57.852 1.00 81.75 168 ARG A N 1
ATOM 1287 C CA . ARG A 1 168 ? -22.305 29.882 59.175 1.00 81.75 168 ARG A CA 1
ATOM 1288 C C . ARG A 1 168 ? -21.138 30.226 60.100 1.00 81.75 168 ARG A C 1
ATOM 1290 O O . ARG A 1 168 ? -21.199 31.248 60.775 1.00 81.75 168 ARG A O 1
ATOM 1297 N N . ARG A 1 169 ? -20.069 29.421 60.108 1.00 80.44 169 ARG A N 1
ATOM 1298 C CA . ARG A 1 169 ? -18.849 29.709 60.890 1.00 80.44 169 ARG A CA 1
ATOM 1299 C C . ARG A 1 169 ? -18.111 30.951 60.392 1.00 80.44 169 ARG A C 1
ATOM 1301 O O . ARG A 1 169 ? -17.526 31.666 61.195 1.00 80.44 169 ARG A O 1
ATOM 1308 N N . GLU A 1 170 ? -18.170 31.219 59.093 1.00 84.81 170 GLU A N 1
ATOM 1309 C CA . GLU A 1 170 ? -17.570 32.402 58.467 1.00 84.81 170 GLU A CA 1
ATOM 1310 C C . GLU A 1 170 ? -18.459 33.660 58.528 1.00 84.81 170 GLU A C 1
ATOM 1312 O O . GLU A 1 170 ? -18.063 34.709 58.021 1.00 84.81 170 GLU A O 1
ATOM 1317 N N . GLY A 1 171 ? -19.661 33.581 59.117 1.00 82.06 171 GLY A N 1
ATOM 1318 C CA . GLY A 1 171 ? -20.600 34.706 59.207 1.00 82.06 171 GLY A CA 1
ATOM 1319 C C . GLY A 1 171 ? -21.201 35.141 57.864 1.00 82.06 171 GLY A C 1
ATOM 1320 O O . GLY A 1 171 ? -21.677 36.269 57.742 1.00 82.06 171 GLY A O 1
ATOM 1321 N N . ARG A 1 172 ? -21.173 34.274 56.843 1.00 64.56 172 ARG A N 1
ATOM 1322 C CA . ARG A 1 172 ? -21.689 34.566 55.497 1.00 64.56 172 ARG A CA 1
ATOM 1323 C C . ARG A 1 172 ? -23.105 33.994 55.328 1.00 64.56 172 ARG A C 1
ATOM 1325 O O . ARG A 1 172 ? -23.318 32.835 55.694 1.00 64.56 172 ARG A O 1
ATOM 1332 N N . PRO A 1 173 ? -24.068 34.754 54.771 1.00 66.81 173 PRO A N 1
ATOM 1333 C CA . PRO A 1 173 ? -25.387 34.214 54.455 1.00 66.81 173 PRO A CA 1
ATOM 1334 C C . PRO A 1 173 ? -25.286 33.149 53.354 1.00 66.81 173 PRO A C 1
ATOM 1336 O O . PRO A 1 173 ? -24.328 33.140 52.573 1.00 66.81 173 PRO A O 1
ATOM 1339 N N . PHE A 1 174 ? -26.248 32.225 53.358 1.00 60.12 174 PHE A N 1
ATOM 1340 C CA . PHE A 1 174 ? -26.287 31.094 52.434 1.00 60.12 174 PHE A CA 1
ATOM 1341 C C . PHE A 1 174 ? -26.800 31.490 51.052 1.00 60.12 174 PHE A C 1
ATOM 1343 O O . PHE A 1 174 ? -27.768 32.282 51.004 1.00 60.12 174 PHE A O 1
#

Mean predicted aligned error: 11.93 Å